Protein AF-A0A7K2MHD2-F1 (afdb_monomer)

Structure (mmCIF, N/CA/C/O backbone):
data_AF-A0A7K2MHD2-F1
#
_entry.id   AF-A0A7K2MHD2-F1
#
loop_
_atom_site.group_PDB
_atom_site.id
_atom_site.type_symbol
_atom_site.label_atom_id
_atom_site.label_alt_id
_atom_site.label_comp_id
_atom_site.label_asym_id
_atom_site.label_entity_id
_atom_site.label_seq_id
_atom_site.pdbx_PDB_ins_code
_atom_site.Cartn_x
_atom_site.Cartn_y
_atom_site.Cartn_z
_atom_site.occupancy
_atom_site.B_iso_or_equiv
_atom_site.auth_seq_id
_atom_site.auth_comp_id
_atom_site.auth_asym_id
_atom_site.auth_atom_id
_atom_site.pdbx_PDB_model_num
ATOM 1 N N . GLU A 1 1 ? 16.855 1.104 -31.136 1.00 45.84 1 GLU A N 1
ATOM 2 C CA . GLU A 1 1 ? 16.399 0.307 -29.984 1.00 45.84 1 GLU A CA 1
ATOM 3 C C . GLU A 1 1 ? 17.168 0.854 -28.798 1.00 45.84 1 GLU A C 1
ATOM 5 O O . GLU A 1 1 ? 18.388 0.890 -28.874 1.00 45.84 1 GLU A O 1
ATOM 10 N N . GLY A 1 2 ? 16.487 1.498 -27.851 1.00 57.00 2 GLY A N 1
ATOM 11 C CA . GLY A 1 2 ? 17.155 2.096 -26.696 1.00 57.00 2 GLY A CA 1
ATOM 12 C C . GLY A 1 2 ? 17.317 1.018 -25.643 1.00 57.00 2 GLY A C 1
ATOM 13 O O . GLY A 1 2 ? 16.311 0.479 -25.187 1.00 57.00 2 GLY A O 1
ATOM 14 N N . GLU A 1 3 ? 18.553 0.671 -25.308 1.00 63.97 3 GLU A N 1
ATOM 15 C CA . GLU A 1 3 ? 18.837 -0.080 -24.090 1.00 63.97 3 GLU A CA 1
ATOM 16 C C . GLU A 1 3 ? 18.296 0.779 -22.938 1.00 63.97 3 GLU A C 1
ATOM 18 O O . GLU A 1 3 ? 18.655 1.951 -22.825 1.00 63.97 3 GLU A O 1
ATOM 23 N N . GLY A 1 4 ? 17.304 0.264 -22.206 1.00 64.50 4 GLY A N 1
ATOM 24 C CA . GLY A 1 4 ? 16.679 0.995 -21.104 1.00 64.50 4 GLY A CA 1
ATOM 25 C C . GLY A 1 4 ? 17.711 1.409 -20.054 1.00 64.50 4 GLY A C 1
ATOM 26 O O . GLY A 1 4 ? 18.795 0.831 -19.991 1.00 64.50 4 GLY A O 1
ATOM 27 N N . GLU A 1 5 ? 17.375 2.411 -19.240 1.00 70.12 5 GLU A N 1
ATOM 28 C CA . GLU A 1 5 ? 18.214 2.819 -18.107 1.00 70.12 5 GLU A CA 1
ATOM 29 C C . GLU A 1 5 ? 18.515 1.596 -17.217 1.00 70.12 5 GLU A C 1
ATOM 31 O O . GLU A 1 5 ? 17.598 0.800 -16.973 1.00 70.12 5 GLU A O 1
ATOM 36 N N . PRO A 1 6 ? 19.766 1.398 -16.756 1.00 65.75 6 PRO A N 1
ATOM 37 C CA . PRO A 1 6 ? 20.084 0.374 -15.769 1.00 65.75 6 PRO A CA 1
ATOM 38 C C . PRO A 1 6 ? 19.138 0.459 -14.565 1.00 65.75 6 PRO A C 1
ATOM 40 O O . PRO A 1 6 ? 18.960 1.516 -13.968 1.00 65.75 6 PRO A O 1
ATOM 43 N N . VAL A 1 7 ? 18.522 -0.673 -14.226 1.00 69.81 7 VAL A N 1
ATOM 44 C CA . VAL A 1 7 ? 17.629 -0.793 -13.069 1.00 69.81 7 VAL A CA 1
ATOM 45 C C . VAL A 1 7 ? 18.485 -0.759 -11.803 1.00 69.81 7 VAL A C 1
ATOM 47 O O . VAL A 1 7 ? 19.403 -1.570 -11.662 1.00 69.81 7 VAL A O 1
ATOM 50 N N . ASP A 1 8 ? 18.212 0.199 -10.919 1.00 72.88 8 ASP A N 1
ATOM 51 C CA . ASP A 1 8 ? 18.864 0.302 -9.612 1.00 72.88 8 ASP A CA 1
ATOM 52 C C . ASP A 1 8 ? 18.473 -0.904 -8.733 1.00 72.88 8 ASP A C 1
ATOM 54 O O . ASP A 1 8 ? 17.325 -1.342 -8.811 1.00 72.88 8 ASP A O 1
ATOM 58 N N . PRO A 1 9 ? 19.369 -1.471 -7.907 1.00 69.06 9 PRO A N 1
ATOM 59 C CA . PRO A 1 9 ? 19.002 -2.523 -6.953 1.00 69.06 9 PRO A CA 1
ATOM 60 C C . PRO A 1 9 ? 17.857 -2.141 -5.994 1.00 69.06 9 PRO A C 1
ATOM 62 O O . PRO A 1 9 ? 17.164 -3.033 -5.509 1.00 69.06 9 PRO A O 1
ATOM 65 N N . GLU A 1 10 ? 17.627 -0.851 -5.738 1.00 68.12 10 GLU A N 1
ATOM 66 C CA . GLU A 1 10 ? 16.494 -0.339 -4.953 1.00 68.12 10 GLU A CA 1
ATOM 67 C C . GLU A 1 10 ? 15.171 -0.337 -5.749 1.00 68.12 10 GLU A C 1
ATOM 69 O O . GLU A 1 10 ? 14.087 -0.182 -5.183 1.00 68.12 10 GLU A O 1
ATOM 74 N N . ALA A 1 11 ? 15.223 -0.539 -7.069 1.00 71.88 11 ALA A N 1
ATOM 75 C CA . ALA A 1 11 ? 14.052 -0.781 -7.900 1.00 71.88 11 ALA A CA 1
ATOM 76 C C . ALA A 1 11 ? 13.743 -2.287 -7.919 1.00 71.88 11 ALA A C 1
ATOM 78 O O . ALA A 1 11 ? 14.207 -3.040 -8.777 1.00 71.88 11 ALA A O 1
ATOM 79 N N . GLY A 1 12 ? 12.947 -2.718 -6.938 1.00 71.69 12 GLY A N 1
ATOM 80 C CA . GLY A 1 12 ? 12.461 -4.093 -6.838 1.00 71.69 12 GLY A CA 1
ATOM 81 C C . GLY A 1 12 ? 11.700 -4.573 -8.081 1.00 71.69 12 GLY A C 1
ATOM 82 O O . GLY A 1 12 ? 11.192 -3.782 -8.876 1.00 71.69 12 GLY A O 1
ATOM 83 N N . THR A 1 13 ? 11.600 -5.893 -8.262 1.00 71.81 13 THR A N 1
ATOM 84 C CA . THR A 1 13 ? 10.942 -6.479 -9.446 1.00 71.81 13 THR A CA 1
ATOM 85 C C . THR A 1 13 ? 9.420 -6.421 -9.383 1.00 71.81 13 THR A C 1
ATOM 87 O O . THR A 1 13 ? 8.766 -6.331 -10.425 1.00 71.81 13 THR A O 1
ATOM 90 N N . ASP A 1 14 ? 8.860 -6.462 -8.175 1.00 81.62 14 ASP A N 1
ATOM 91 C CA . ASP A 1 14 ? 7.420 -6.439 -7.951 1.00 81.62 14 ASP A CA 1
ATOM 92 C C . ASP A 1 14 ? 6.952 -5.029 -7.586 1.00 81.62 14 ASP A C 1
ATOM 94 O O . ASP A 1 14 ? 7.520 -4.361 -6.722 1.00 81.62 14 ASP A O 1
ATOM 98 N N . ARG A 1 15 ? 5.888 -4.567 -8.251 1.00 81.56 15 ARG A N 1
ATOM 99 C CA . ARG A 1 15 ? 5.249 -3.287 -7.925 1.00 81.56 15 ARG A CA 1
ATOM 100 C C . ARG A 1 15 ? 4.526 -3.377 -6.588 1.00 81.56 15 ARG A C 1
ATOM 102 O O . ARG A 1 15 ? 3.795 -4.339 -6.351 1.00 81.56 15 ARG A O 1
ATOM 109 N N . SER A 1 16 ? 4.659 -2.332 -5.780 1.00 86.62 16 SER A N 1
ATOM 110 C CA . SER A 1 16 ? 3.869 -2.175 -4.559 1.00 86.62 16 SER A CA 1
ATOM 111 C C . SER A 1 16 ? 2.407 -1.907 -4.909 1.00 86.62 16 SER A C 1
ATOM 113 O O . SER A 1 16 ? 2.106 -1.173 -5.855 1.00 86.62 16 SER A O 1
ATOM 115 N N . GLY A 1 17 ? 1.488 -2.498 -4.152 1.00 87.44 17 GLY A N 1
ATOM 116 C CA . GLY A 1 17 ? 0.065 -2.204 -4.239 1.00 87.44 17 GLY A CA 1
ATOM 117 C C . GLY A 1 17 ? -0.393 -1.190 -3.192 1.00 87.44 17 GLY A C 1
ATOM 118 O O . GLY A 1 17 ? 0.391 -0.467 -2.568 1.00 87.44 17 GLY A O 1
ATOM 119 N N . ARG A 1 18 ? -1.712 -1.102 -3.010 1.00 88.44 18 ARG A N 1
ATOM 120 C CA . ARG A 1 18 ? -2.325 -0.168 -2.065 1.00 88.44 18 ARG A CA 1
ATOM 121 C C . ARG A 1 18 ? -2.148 -0.663 -0.631 1.00 88.44 18 ARG A C 1
ATOM 123 O O . ARG A 1 18 ? -2.633 -1.735 -0.282 1.00 88.44 18 ARG A O 1
ATOM 130 N N . LEU A 1 19 ? -1.565 0.175 0.223 1.00 89.12 19 LEU A N 1
ATOM 131 C CA . LEU A 1 19 ? -1.443 -0.084 1.658 1.00 89.12 19 LEU A CA 1
ATOM 132 C C . LEU A 1 19 ? -2.712 0.331 2.412 1.00 89.12 19 LEU A C 1
ATOM 134 O O . LEU A 1 19 ? -3.182 1.462 2.282 1.00 89.12 19 LEU A O 1
ATOM 138 N N . VAL A 1 20 ? -3.257 -0.579 3.218 1.00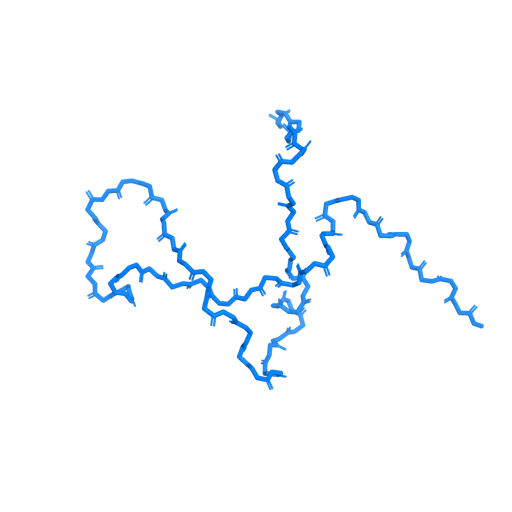 91.69 20 VAL A N 1
ATOM 139 C CA . VAL A 1 20 ? -4.473 -0.364 4.015 1.00 91.69 20 VAL A CA 1
ATOM 140 C C . VAL A 1 20 ? -4.200 -0.700 5.477 1.00 91.69 20 VAL A C 1
ATOM 142 O O . VAL A 1 20 ? -3.687 -1.773 5.795 1.00 91.69 20 VAL A O 1
ATOM 145 N N . ALA A 1 21 ? -4.532 0.226 6.378 1.00 93.19 21 ALA A N 1
ATOM 146 C CA . ALA A 1 21 ? -4.434 -0.008 7.816 1.00 93.19 21 ALA A CA 1
ATOM 147 C C . ALA A 1 21 ? -5.396 -1.134 8.255 1.00 93.19 21 ALA A C 1
ATOM 149 O O . ALA A 1 21 ? -6.431 -1.329 7.615 1.00 93.19 21 ALA A O 1
ATOM 150 N N . PRO A 1 22 ? -5.125 -1.852 9.362 1.00 91.25 22 PRO A N 1
ATOM 151 C CA . PRO A 1 22 ? -5.967 -2.967 9.815 1.00 91.25 22 PRO A CA 1
ATOM 152 C C . PRO A 1 22 ? -7.442 -2.610 10.029 1.00 91.25 22 PRO A C 1
ATOM 154 O O . PRO A 1 22 ? -8.313 -3.475 9.960 1.00 91.25 22 PRO A O 1
ATOM 157 N N . ASP A 1 23 ? -7.722 -1.343 10.321 1.00 91.69 23 ASP A N 1
ATOM 158 C CA . ASP A 1 23 ? -9.062 -0.813 10.522 1.00 91.69 23 ASP A CA 1
ATOM 159 C C . ASP A 1 23 ? -9.531 0.092 9.373 1.00 91.69 23 ASP A C 1
ATOM 161 O O . 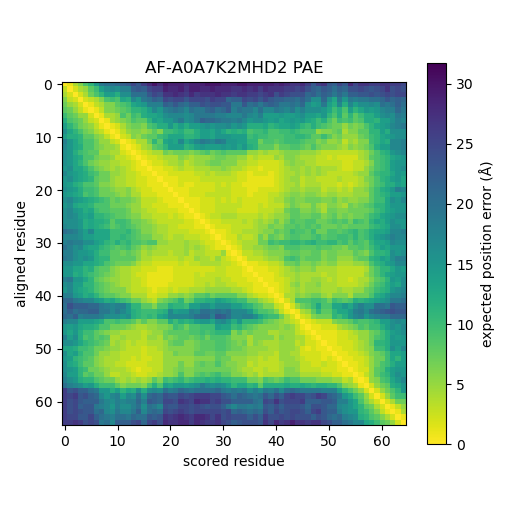ASP A 1 23 ? -10.451 0.887 9.556 1.00 91.69 23 ASP A O 1
ATOM 165 N N . GLU A 1 24 ? -8.889 -0.011 8.209 1.00 91.62 24 GLU A N 1
ATOM 166 C CA . GLU A 1 24 ? -9.143 0.801 7.015 1.00 91.62 24 GLU A CA 1
ATOM 167 C C . GLU A 1 24 ? -8.880 2.308 7.215 1.00 91.62 24 GLU A C 1
ATOM 169 O O . GLU A 1 24 ? -9.289 3.128 6.394 1.00 91.62 24 GLU A O 1
ATOM 174 N N . GLY A 1 25 ? -8.186 2.695 8.294 1.00 89.19 25 GLY A N 1
ATOM 175 C CA . GLY A 1 25 ? -7.890 4.094 8.613 1.00 89.19 25 GLY A CA 1
ATOM 176 C C . GLY A 1 25 ? -9.108 4.865 9.127 1.00 89.19 25 GLY A C 1
ATOM 177 O O . GLY A 1 25 ? -9.148 6.094 9.051 1.00 89.19 25 GLY A O 1
ATOM 178 N N . VAL A 1 26 ? -10.137 4.162 9.617 1.00 93.69 26 VAL A N 1
ATOM 179 C CA . VAL A 1 26 ? -11.399 4.786 10.058 1.00 93.69 26 VAL A CA 1
ATOM 180 C C . VAL A 1 26 ? -11.352 5.298 11.497 1.00 93.69 26 VAL A C 1
ATOM 182 O O . VAL A 1 26 ? -12.243 6.049 11.907 1.00 93.69 26 VAL A O 1
ATOM 185 N N . ARG A 1 27 ? -10.361 4.884 12.294 1.00 89.75 27 ARG A N 1
ATOM 186 C CA . ARG A 1 27 ? -10.172 5.345 13.676 1.00 89.75 27 ARG A CA 1
ATOM 187 C C . ARG A 1 27 ? -8.832 6.047 13.821 1.00 89.75 27 ARG A C 1
ATOM 189 O O . ARG A 1 27 ? -7.984 6.029 12.943 1.00 89.75 27 ARG A O 1
ATOM 196 N N . THR A 1 28 ? -8.673 6.717 14.954 1.00 90.75 28 THR A N 1
ATOM 197 C CA . THR A 1 28 ? -7.405 7.339 15.322 1.00 90.75 28 THR A CA 1
ATOM 198 C C . THR A 1 28 ? -6.376 6.271 15.667 1.00 90.75 28 THR A C 1
ATOM 200 O O . THR A 1 28 ? -6.689 5.333 16.404 1.00 90.75 28 THR A O 1
ATOM 203 N N . ASP A 1 29 ? -5.144 6.468 15.209 1.00 89.25 29 ASP A N 1
ATOM 204 C CA . ASP A 1 29 ? -4.017 5.633 15.603 1.00 89.25 29 ASP A CA 1
ATOM 205 C C . ASP A 1 29 ? -3.794 5.683 17.118 1.00 89.25 29 ASP A C 1
ATOM 207 O O . ASP A 1 29 ? -3.851 6.735 17.762 1.00 89.25 29 ASP A O 1
ATOM 211 N N . THR A 1 30 ? -3.538 4.514 17.700 1.00 88.75 30 THR A N 1
ATOM 212 C CA . THR A 1 30 ? -3.287 4.362 19.146 1.00 88.75 30 THR A CA 1
ATOM 213 C C . THR A 1 30 ? -1.845 3.974 19.456 1.00 88.75 30 THR A C 1
ATOM 215 O O . THR A 1 30 ? -1.423 4.008 20.613 1.00 88.75 30 THR A O 1
ATOM 218 N N . THR A 1 31 ? -1.085 3.636 18.419 1.00 85.31 31 THR A N 1
ATOM 219 C CA . THR A 1 31 ? 0.304 3.188 18.461 1.00 85.31 31 THR A CA 1
ATOM 220 C C . THR A 1 31 ? 1.161 4.120 17.615 1.00 85.31 31 THR A C 1
ATOM 222 O O . THR A 1 31 ? 0.641 4.902 16.821 1.00 85.31 31 THR A O 1
ATOM 225 N N . LYS A 1 32 ? 2.481 4.084 17.813 1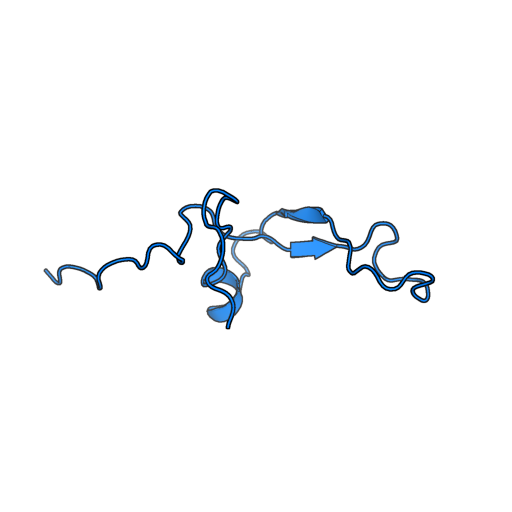.00 87.69 32 LYS A N 1
ATOM 226 C CA . LYS A 1 32 ? 3.399 4.909 17.011 1.00 87.69 32 LYS A CA 1
ATOM 227 C C . LYS A 1 32 ? 3.877 4.191 15.757 1.00 87.69 32 LYS A C 1
ATOM 229 O O . LYS A 1 32 ? 4.352 4.846 14.834 1.00 87.69 32 LYS A O 1
ATOM 234 N N . GLU A 1 33 ? 3.784 2.867 15.741 1.00 88.44 33 GLU A N 1
ATOM 235 C CA . GLU A 1 33 ? 4.098 2.071 14.566 1.00 88.44 33 GLU A CA 1
ATOM 236 C C . GLU A 1 33 ? 3.152 2.403 13.409 1.00 88.44 33 GLU A C 1
ATOM 238 O O . GLU A 1 33 ? 1.943 2.529 13.594 1.00 88.44 33 GLU A O 1
ATOM 243 N N . THR A 1 34 ? 3.711 2.510 12.206 1.00 85.12 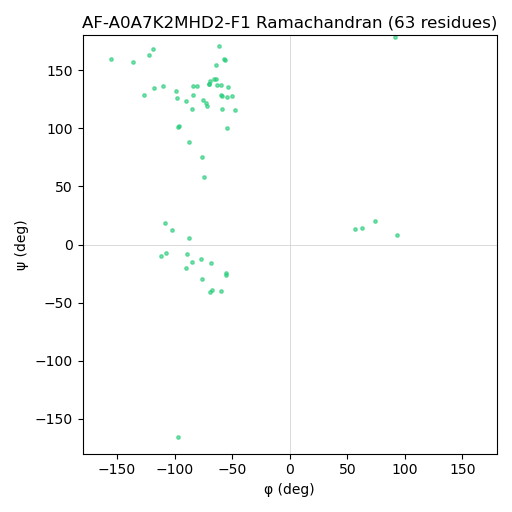34 THR A N 1
ATOM 244 C CA . THR A 1 34 ? 2.947 2.633 10.962 1.00 85.12 34 THR A CA 1
ATOM 245 C C . THR A 1 34 ? 2.819 1.239 10.361 1.00 85.12 34 THR A C 1
ATOM 247 O O . THR A 1 34 ? 3.782 0.712 9.812 1.00 85.12 34 THR A O 1
ATOM 250 N N . VAL A 1 35 ? 1.651 0.617 10.525 1.00 88.94 35 VAL A N 1
ATOM 251 C CA . VAL A 1 35 ? 1.376 -0.745 10.047 1.00 88.94 35 VAL A CA 1
ATOM 252 C C . VAL A 1 35 ? 0.247 -0.731 9.024 1.00 88.94 35 VAL A C 1
ATOM 254 O O . VAL A 1 35 ? -0.787 -0.099 9.230 1.00 88.94 35 VAL A O 1
ATOM 257 N N . ALA A 1 36 ? 0.437 -1.445 7.921 1.00 90.94 36 ALA A N 1
ATOM 258 C CA . ALA A 1 36 ? -0.553 -1.586 6.864 1.00 90.94 36 ALA A CA 1
ATOM 259 C C . ALA A 1 36 ? -0.317 -2.888 6.093 1.00 90.94 36 ALA A C 1
ATOM 261 O O . ALA A 1 36 ? 0.777 -3.453 6.128 1.00 90.94 36 ALA A O 1
ATOM 262 N N . GLN A 1 37 ? -1.349 -3.364 5.405 1.00 91.50 37 GLN A N 1
ATOM 263 C CA . GLN A 1 37 ? -1.274 -4.514 4.513 1.00 91.50 37 GLN A CA 1
ATOM 264 C C . GLN A 1 37 ? -1.419 -4.054 3.069 1.00 91.50 37 GLN A C 1
ATOM 266 O O . GLN A 1 37 ? -2.285 -3.233 2.765 1.00 91.50 37 GLN A O 1
ATOM 271 N N . ASP A 1 38 ? -0.586 -4.601 2.191 1.00 90.94 38 ASP A N 1
ATOM 272 C CA . ASP A 1 38 ? -0.759 -4.451 0.753 1.00 90.94 38 ASP A CA 1
ATOM 273 C C . ASP A 1 38 ? -1.958 -5.296 0.296 1.00 90.94 38 ASP A C 1
ATOM 275 O O . ASP A 1 38 ? -1.986 -6.515 0.486 1.00 90.94 38 ASP A O 1
ATOM 279 N N . VAL A 1 39 ? -2.974 -4.642 -0.272 1.00 90.75 39 VAL A N 1
ATOM 280 C CA . VAL A 1 39 ? -4.182 -5.296 -0.810 1.00 90.75 39 VAL A CA 1
ATOM 281 C C . VAL A 1 39 ? -4.170 -5.408 -2.339 1.00 90.75 39 VAL A C 1
ATOM 283 O O . VAL A 1 39 ? -5.196 -5.729 -2.946 1.00 90.75 39 VAL A O 1
ATOM 286 N N . GLY A 1 40 ? -3.019 -5.165 -2.964 1.00 87.81 40 GLY A N 1
ATOM 287 C CA . GLY A 1 40 ? -2.787 -5.274 -4.396 1.00 87.81 40 GLY A CA 1
ATOM 288 C C . GLY A 1 40 ? -3.016 -3.978 -5.172 1.00 87.81 40 GLY A C 1
ATOM 289 O O . GLY A 1 40 ? -3.385 -2.931 -4.635 1.00 87.81 40 GLY A O 1
ATOM 290 N N . ILE A 1 41 ? -2.776 -4.068 -6.480 1.00 82.88 41 ILE A N 1
ATOM 291 C CA . ILE A 1 41 ? -2.888 -2.959 -7.433 1.00 82.88 41 ILE A CA 1
ATOM 292 C C . ILE A 1 41 ? -4.356 -2.756 -7.812 1.00 82.88 41 ILE A C 1
ATOM 294 O O . ILE A 1 41 ? -5.055 -3.717 -8.146 1.00 82.88 41 ILE A O 1
ATOM 298 N N . ASP A 1 42 ? -4.813 -1.505 -7.855 1.00 75.06 42 ASP A N 1
ATOM 299 C CA . ASP A 1 42 ? -6.163 -1.176 -8.315 1.00 75.06 42 ASP A CA 1
ATOM 300 C C . ASP A 1 42 ? -6.270 -1.253 -9.850 1.00 75.06 42 ASP A C 1
ATOM 302 O O . ASP A 1 42 ? -6.212 -0.253 -10.562 1.00 75.06 42 ASP A O 1
ATOM 306 N N . GLY A 1 43 ? -6.321 -2.479 -10.383 1.00 64.88 43 GLY A N 1
ATOM 307 C CA . GLY A 1 43 ? -6.849 -2.807 -11.716 1.00 64.88 43 GLY A CA 1
ATOM 308 C C . GLY A 1 43 ? -6.239 -2.106 -12.941 1.00 64.88 43 GLY A C 1
ATOM 309 O O . GLY A 1 43 ? -6.831 -2.176 -14.016 1.00 64.88 43 GLY A O 1
ATOM 310 N N . GLY A 1 44 ? -5.087 -1.441 -12.817 1.00 62.69 44 GLY A N 1
ATOM 311 C CA . GLY A 1 44 ? -4.474 -0.644 -13.890 1.00 62.69 44 GLY A CA 1
ATOM 312 C C . GLY A 1 44 ? -4.830 0.849 -13.880 1.00 62.69 44 GLY A C 1
ATOM 313 O O . GLY A 1 44 ? -4.463 1.553 -14.817 1.00 62.69 44 GLY A O 1
ATOM 314 N N . ALA A 1 45 ? -5.503 1.340 -12.836 1.00 68.00 45 ALA A N 1
ATOM 315 C CA . ALA A 1 45 ? -5.745 2.766 -12.601 1.00 68.00 45 ALA A CA 1
ATOM 316 C C . ALA A 1 45 ? -4.608 3.462 -11.825 1.00 68.00 45 ALA A C 1
ATOM 318 O O . ALA A 1 45 ? -4.745 4.634 -11.478 1.00 68.00 45 ALA A O 1
ATOM 319 N N . ALA A 1 46 ? -3.504 2.757 -11.557 1.00 73.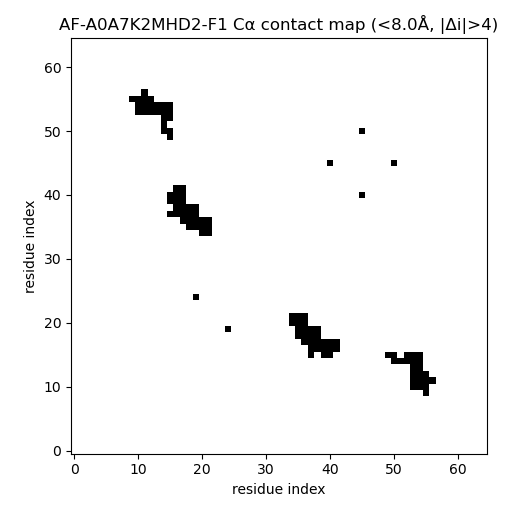50 46 ALA A N 1
ATOM 320 C CA . ALA A 1 46 ? -2.348 3.323 -10.874 1.00 73.50 46 ALA A CA 1
ATOM 321 C C . ALA A 1 46 ? -1.781 4.506 -11.674 1.00 73.50 46 ALA A C 1
ATOM 323 O O . ALA A 1 46 ? -1.522 4.390 -12.878 1.00 73.50 46 ALA A O 1
ATOM 324 N N . GLY A 1 47 ? -1.595 5.642 -10.999 1.00 78.81 47 GLY A N 1
ATOM 325 C CA . GLY A 1 47 ? -0.909 6.804 -11.569 1.00 78.81 47 GLY A CA 1
ATOM 326 C C . GLY A 1 47 ? 0.544 6.484 -11.937 1.00 78.81 47 GLY A C 1
ATOM 327 O O . GLY A 1 47 ? 1.067 5.430 -11.579 1.00 78.81 47 GLY A O 1
ATOM 328 N N . ALA A 1 48 ? 1.223 7.397 -12.637 1.00 83.31 48 ALA A N 1
ATOM 329 C CA . ALA A 1 48 ? 2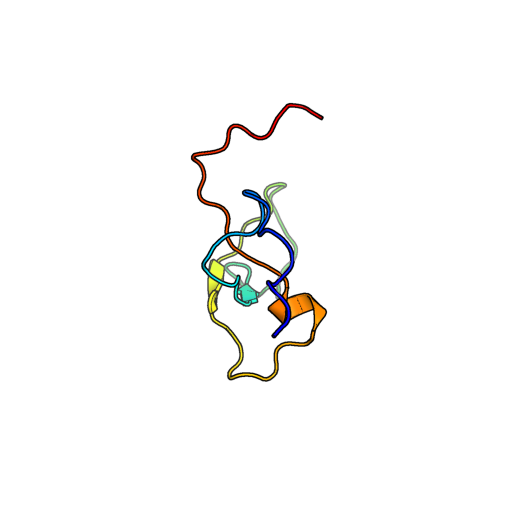.625 7.190 -13.011 1.00 83.31 48 ALA A CA 1
ATOM 330 C C . ALA A 1 48 ? 3.520 7.002 -11.774 1.00 83.31 48 ALA A C 1
ATOM 332 O O . ALA A 1 48 ? 4.392 6.139 -11.771 1.00 83.31 48 ALA A O 1
ATOM 333 N N . GLU A 1 49 ? 3.267 7.771 -10.715 1.00 79.75 49 GLU A N 1
ATOM 334 C CA . GLU A 1 49 ? 3.998 7.694 -9.452 1.00 79.75 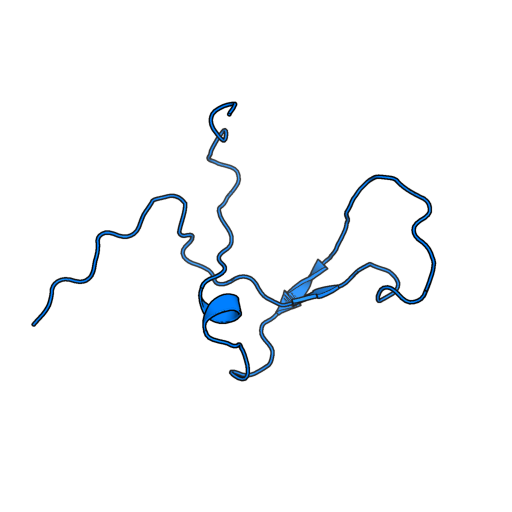49 GLU A CA 1
ATOM 335 C C . GLU A 1 49 ? 3.703 6.396 -8.694 1.00 79.75 49 GLU A C 1
ATOM 337 O O . GLU A 1 49 ? 4.611 5.759 -8.175 1.00 79.75 49 GLU A O 1
ATOM 342 N N . GLU A 1 50 ? 2.444 5.965 -8.672 1.00 76.62 50 GLU A N 1
ATOM 343 C CA . GLU A 1 50 ? 2.045 4.710 -8.027 1.00 76.62 50 GLU A CA 1
ATOM 344 C C . GLU A 1 50 ? 2.621 3.499 -8.772 1.00 76.62 50 GLU A C 1
ATOM 346 O O . GLU A 1 50 ? 3.115 2.560 -8.157 1.00 76.62 50 GLU A O 1
ATOM 351 N N . ALA A 1 51 ? 2.649 3.550 -10.106 1.00 81.56 51 ALA A N 1
ATOM 352 C CA . ALA A 1 51 ? 3.269 2.524 -10.934 1.00 81.56 51 ALA A CA 1
ATOM 353 C C . ALA A 1 51 ? 4.803 2.476 -10.810 1.00 81.56 51 ALA A C 1
ATOM 355 O O . ALA A 1 51 ? 5.396 1.483 -11.226 1.00 81.56 51 ALA A O 1
ATOM 356 N N . ALA A 1 52 ? 5.433 3.521 -10.265 1.00 83.31 52 ALA A N 1
ATOM 357 C CA . ALA A 1 52 ? 6.874 3.587 -10.038 1.00 83.31 52 ALA A CA 1
ATOM 358 C C . ALA A 1 52 ? 7.310 3.038 -8.665 1.00 83.31 52 ALA A C 1
ATOM 360 O O . ALA A 1 52 ? 8.510 2.906 -8.429 1.00 83.31 52 ALA A O 1
ATOM 361 N N . MET A 1 53 ? 6.376 2.718 -7.762 1.00 84.56 53 MET A N 1
ATOM 362 C CA . MET A 1 53 ? 6.683 2.154 -6.442 1.00 84.56 53 MET A CA 1
ATOM 363 C C . MET A 1 53 ? 6.865 0.632 -6.522 1.00 84.56 53 MET A C 1
ATOM 365 O O . MET A 1 53 ? 6.064 -0.064 -7.151 1.00 84.56 53 MET A O 1
ATOM 369 N N . HIS A 1 54 ? 7.892 0.110 -5.850 1.00 85.38 54 HIS A N 1
ATOM 370 C CA . HIS A 1 54 ? 8.269 -1.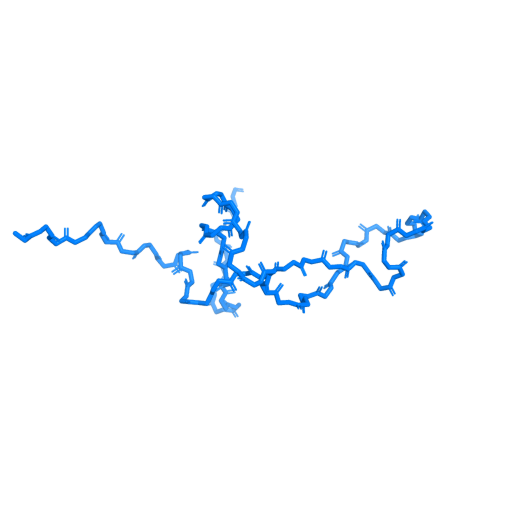307 -5.879 1.00 85.38 54 HIS A CA 1
ATOM 371 C C . HIS A 1 54 ? 8.600 -1.825 -4.478 1.00 85.38 54 HIS A C 1
ATOM 373 O O . HIS A 1 54 ? 8.950 -1.047 -3.586 1.00 85.38 54 HIS A O 1
ATOM 379 N N . VAL A 1 55 ? 8.486 -3.138 -4.292 1.00 84.56 55 VAL A N 1
ATOM 380 C CA . VAL A 1 55 ? 8.893 -3.827 -3.065 1.00 84.56 55 VAL A CA 1
ATOM 381 C C . VAL A 1 55 ? 10.347 -4.256 -3.209 1.00 84.56 55 VAL A C 1
ATOM 383 O O . VAL A 1 55 ? 10.682 -4.987 -4.137 1.00 84.56 55 VAL A O 1
ATOM 386 N N . VAL A 1 56 ? 11.197 -3.824 -2.280 1.00 83.31 56 VAL A N 1
ATOM 387 C CA . VAL A 1 56 ? 12.576 -4.310 -2.146 1.00 83.31 56 VAL A CA 1
ATOM 388 C C . VAL A 1 56 ? 12.585 -5.373 -1.054 1.00 83.31 56 VAL A C 1
ATOM 390 O O . VAL A 1 56 ? 12.074 -5.134 0.042 1.00 83.31 56 VAL A O 1
ATOM 393 N N . GLU A 1 57 ? 13.103 -6.560 -1.363 1.00 77.44 57 GLU A N 1
ATOM 394 C CA . GLU A 1 57 ? 13.268 -7.616 -0.364 1.00 77.44 57 GLU A CA 1
ATOM 395 C C . GLU A 1 57 ? 14.273 -7.165 0.705 1.00 77.44 57 GLU A C 1
ATOM 397 O O . GLU A 1 57 ? 15.274 -6.517 0.402 1.00 77.44 57 GLU A O 1
ATOM 402 N N . ASP A 1 58 ? 14.014 -7.524 1.965 1.00 71.19 58 ASP A N 1
ATOM 403 C CA . ASP A 1 58 ? 14.886 -7.239 3.114 1.00 71.19 58 ASP A CA 1
ATOM 404 C C . ASP A 1 58 ? 16.118 -8.170 3.100 1.00 71.19 58 ASP A C 1
ATOM 406 O O . ASP A 1 58 ? 16.344 -9.000 3.978 1.00 71.19 58 ASP A O 1
ATOM 410 N N . GLU A 1 59 ? 16.872 -8.103 2.006 1.00 62.94 59 GLU A N 1
ATOM 411 C CA . GLU A 1 59 ? 18.240 -8.607 1.858 1.00 62.94 59 GLU A CA 1
ATOM 412 C C . GLU A 1 59 ? 19.238 -7.437 1.798 1.00 62.94 59 GLU A C 1
ATOM 414 O O . GLU A 1 59 ? 20.456 -7.630 1.827 1.00 62.94 59 GLU A O 1
ATOM 419 N N . THR A 1 60 ? 18.719 -6.209 1.728 1.00 57.72 60 THR A N 1
ATOM 420 C CA . THR A 1 60 ? 19.472 -4.964 1.783 1.00 57.72 60 THR A CA 1
ATOM 421 C C . THR A 1 60 ? 19.439 -4.430 3.213 1.00 57.72 60 THR A C 1
ATOM 423 O O . THR A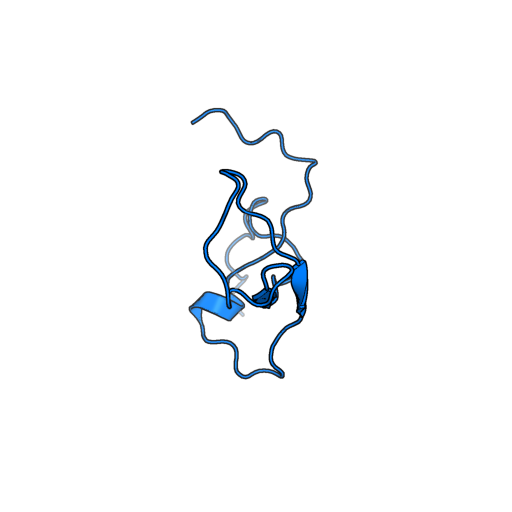 1 60 ? 18.467 -3.791 3.615 1.00 57.72 60 THR A O 1
ATOM 426 N N . GLU A 1 61 ? 20.518 -4.625 3.979 1.00 56.12 61 GLU A N 1
ATOM 427 C CA . GLU A 1 61 ? 20.857 -3.656 5.027 1.00 56.12 61 GLU A CA 1
ATOM 428 C C . GLU A 1 61 ? 20.938 -2.290 4.332 1.00 56.12 61 GLU A C 1
ATOM 430 O O . GLU A 1 61 ? 21.903 -2.004 3.620 1.00 56.12 61 GLU A O 1
ATOM 435 N N . LEU A 1 62 ? 19.881 -1.482 4.452 1.00 58.12 62 LEU A N 1
ATOM 436 C CA . LEU A 1 62 ? 19.882 -0.109 3.961 1.00 58.12 62 LEU A CA 1
ATOM 437 C C . LEU A 1 62 ? 21.090 0.588 4.606 1.00 58.12 62 LEU A C 1
ATOM 439 O O . LEU A 1 62 ? 21.225 0.513 5.831 1.00 58.12 62 LEU A O 1
ATOM 443 N N . PRO A 1 63 ? 21.995 1.225 3.840 1.00 51.16 63 PRO A N 1
ATOM 444 C CA . PRO A 1 63 ? 23.107 1.935 4.450 1.00 51.16 63 PRO A CA 1
ATOM 445 C C . PRO A 1 63 ? 22.541 3.016 5.374 1.00 51.16 63 PRO A C 1
ATOM 447 O O . PRO A 1 63 ? 21.695 3.809 4.951 1.00 51.16 63 PRO A O 1
ATOM 450 N N . ASP A 1 64 ? 22.996 3.032 6.632 1.00 54.62 64 ASP A N 1
ATOM 451 C CA . ASP A 1 64 ? 22.692 4.112 7.572 1.00 54.62 64 ASP A CA 1
ATOM 452 C C . ASP A 1 64 ? 22.940 5.457 6.867 1.00 54.62 64 ASP A C 1
ATOM 454 O O . ASP A 1 64 ? 24.061 5.746 6.435 1.00 54.62 64 ASP A O 1
ATOM 458 N N . SER A 1 65 ? 21.868 6.235 6.693 1.00 50.53 65 SER A N 1
ATOM 459 C CA . SER A 1 65 ? 21.904 7.574 6.088 1.00 50.53 65 SER A CA 1
ATOM 460 C C . SER A 1 65 ? 22.593 8.598 6.986 1.00 50.53 65 SER A C 1
ATOM 462 O O . SER A 1 65 ? 22.396 8.540 8.223 1.00 50.53 65 SER A O 1
#

Solvent-accessible surface area (backbone atoms only — not comparable to full-atom values): 4544 Å² total; per-residue (Å²): 135,79,83,71,81,84,79,51,86,79,61,27,93,47,67,47,41,48,72,39,35,96,69,71,69,76,64,82,81,91,63,90,76,89,68,62,45,72,76,44,68,68,88,82,72,60,48,77,70,53,66,69,36,44,48,61,72,92,82,60,83,71,76,87,126

Sequence (65 aa):
EGEGEPVDPEAGTDRSGRLVAPDEGVRTDTTKETVAQDVGIDGGAAGAEEAAMHVVEDETELPDS

Mean predicted aligned error: 9.98 Å

Secondary structure (DSSP, 8-state):
-PPPPPPPTTS-SEEP--EE-TTTT-S---SSS---EE----TT---HHHHT-EEPPTT------

pLDDT: mean 77.75, std 12.61, range [45.84, 93.69]

Radius of gyration: 15.53 Å; Cα contacts (8 Å, |Δi|>4): 54; chains: 1; bounding box: 34×16×49 Å

Foldseek 3Di:
DDPDDDDDLQQAPAQFADWADPVRPPDDDPDPDDDTDGPGHDPPPQDPVSRRHGDRPPPDPDPDD